Protein AF-A0A2T1CZD1-F1 (afdb_monomer)

Mean predicted aligned error: 11.48 Å

Radius of gyration: 20.84 Å; Cα contacts (8 Å, |Δi|>4): 31; chains: 1; bounding box: 42×33×75 Å

Secondary structure (DSSP, 8-state):
----------------TTTGGG----TT--HHHHHHHHHHHHHHHHTT-S-HHHHHHHHHHHHHHHHHHHHHHHHHHHHHHHHHHHHHTS----

Solvent-accessible surface area (backbone atoms only — not comparable to full-atom values): 5945 Å² total; per-residue (Å²): 138,90,80,77,81,76,84,71,73,83,69,84,75,78,76,61,91,75,70,38,82,76,71,82,74,61,93,87,64,49,67,71,59,50,51,53,51,38,53,51,46,50,54,47,57,76,67,64,79,57,55,73,69,54,45,52,53,46,49,53,52,40,52,55,48,50,43,53,48,50,31,50,50,55,53,52,48,54,53,51,51,53,53,51,53,60,65,69,67,60,78,80,88,126

Structure (mmCIF, N/CA/C/O backbone):
data_AF-A0A2T1CZD1-F1
#
_entry.id   AF-A0A2T1CZD1-F1
#
loop_
_atom_site.group_PDB
_atom_site.id
_atom_site.type_symbol
_atom_site.label_atom_id
_atom_site.label_alt_id
_atom_site.label_comp_id
_atom_site.label_asym_id
_atom_site.label_entity_id
_a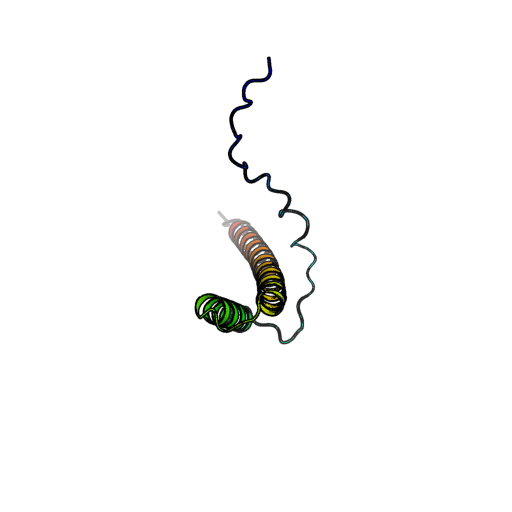tom_site.label_seq_id
_atom_site.pdbx_PDB_ins_code
_atom_site.Cartn_x
_atom_site.Cartn_y
_atom_site.Cartn_z
_atom_site.occupancy
_atom_site.B_iso_or_equiv
_atom_site.auth_seq_id
_atom_site.auth_comp_id
_atom_site.auth_asym_id
_atom_site.auth_atom_id
_atom_site.pdbx_PDB_model_num
ATOM 1 N N . MET A 1 1 ? 30.795 16.266 36.081 1.00 39.38 1 MET A N 1
ATOM 2 C CA . MET A 1 1 ? 30.183 17.278 35.198 1.00 39.38 1 MET A CA 1
ATOM 3 C C . MET A 1 1 ? 29.906 16.581 33.887 1.00 39.38 1 MET A C 1
ATOM 5 O O . MET A 1 1 ? 30.855 16.132 33.265 1.00 39.38 1 MET A O 1
ATOM 9 N N . ASN A 1 2 ? 28.631 16.385 33.566 1.00 45.25 2 ASN A N 1
ATOM 10 C CA . ASN A 1 2 ? 28.176 15.762 32.330 1.00 45.25 2 ASN A CA 1
ATOM 11 C C . ASN A 1 2 ? 27.517 16.871 31.505 1.00 45.25 2 ASN A C 1
ATOM 13 O O . ASN A 1 2 ? 26.550 17.457 31.988 1.00 45.25 2 ASN A O 1
ATOM 17 N N . TYR A 1 3 ? 28.070 17.194 30.339 1.00 47.50 3 TYR A N 1
ATOM 18 C CA . TYR A 1 3 ? 27.455 18.099 29.372 1.00 47.50 3 TYR A CA 1
ATOM 19 C C . TYR A 1 3 ? 27.673 17.539 27.967 1.00 47.50 3 TYR A C 1
ATOM 21 O O . TYR A 1 3 ? 28.783 17.571 27.449 1.00 47.50 3 TYR A O 1
ATOM 29 N N . SER A 1 4 ? 26.559 17.035 27.436 1.00 49.34 4 SER A N 1
ATOM 30 C CA . SER A 1 4 ? 26.111 17.102 26.047 1.00 49.34 4 SER A CA 1
ATOM 31 C C . SER A 1 4 ? 27.057 16.598 24.961 1.00 49.34 4 SER A C 1
ATOM 33 O O . SER A 1 4 ? 27.824 17.365 24.382 1.00 49.34 4 SER A O 1
ATOM 35 N N . ASP A 1 5 ? 26.854 15.334 24.589 1.00 56.06 5 ASP A N 1
ATOM 36 C CA . ASP A 1 5 ? 26.936 14.949 23.180 1.00 56.06 5 ASP A CA 1
ATOM 37 C C . ASP A 1 5 ? 25.930 15.795 22.371 1.00 56.06 5 ASP A C 1
ATOM 39 O O . ASP A 1 5 ? 24.796 15.997 22.831 1.00 56.06 5 ASP A O 1
ATOM 43 N N . PRO A 1 6 ? 26.301 16.321 21.191 1.00 53.31 6 PRO A N 1
ATOM 44 C CA . PRO A 1 6 ? 25.333 16.816 20.224 1.00 53.31 6 PRO A CA 1
ATOM 45 C C . PRO A 1 6 ? 24.393 15.669 19.851 1.00 53.31 6 PRO A C 1
ATOM 47 O O . PRO A 1 6 ? 24.847 14.552 19.629 1.00 53.31 6 PRO A O 1
ATOM 50 N N . ILE A 1 7 ? 23.089 15.939 19.784 1.00 51.06 7 ILE A N 1
ATOM 51 C CA . ILE A 1 7 ? 22.127 15.014 19.184 1.00 51.06 7 ILE A CA 1
ATOM 52 C C . ILE A 1 7 ? 22.587 14.820 17.737 1.00 51.06 7 ILE A C 1
ATOM 54 O O . ILE A 1 7 ? 22.403 15.707 16.906 1.00 51.06 7 ILE A O 1
ATOM 58 N N . GLU A 1 8 ? 23.263 13.706 17.471 1.00 44.44 8 GLU A N 1
ATOM 59 C CA . GLU A 1 8 ? 23.503 13.207 16.128 1.00 44.44 8 GLU A CA 1
ATOM 60 C C . GLU A 1 8 ? 22.105 13.043 15.522 1.00 44.44 8 GLU A C 1
ATOM 62 O O . GLU A 1 8 ? 21.287 12.273 16.034 1.00 44.44 8 GLU A O 1
ATOM 67 N N . GLU A 1 9 ? 21.768 13.861 14.516 1.00 43.44 9 GLU A N 1
ATOM 68 C CA . GLU A 1 9 ? 20.601 13.576 13.683 1.00 43.44 9 GLU A CA 1
ATOM 69 C C . GLU A 1 9 ? 20.702 12.103 13.288 1.00 43.44 9 GLU A C 1
ATOM 71 O O . GLU A 1 9 ? 21.808 11.664 12.953 1.00 43.44 9 GLU A O 1
ATOM 76 N N . PRO A 1 10 ? 19.614 11.317 13.356 1.00 41.47 10 PRO A N 1
ATOM 77 C CA . PRO A 1 10 ? 19.675 9.952 12.878 1.00 41.47 10 PRO A CA 1
ATOM 78 C C . PRO A 1 10 ? 20.066 10.026 11.405 1.00 41.47 10 PRO A C 1
ATOM 80 O O . PRO A 1 10 ? 19.257 10.365 10.542 1.00 41.47 10 PRO A O 1
ATOM 83 N N . THR A 1 11 ? 21.336 9.746 11.122 1.00 39.38 11 THR A N 1
ATOM 84 C CA . THR A 1 11 ? 21.756 9.403 9.778 1.00 39.38 11 THR A CA 1
ATOM 85 C C . THR A 1 11 ? 20.869 8.227 9.383 1.00 39.38 11 THR A C 1
ATOM 87 O O . THR A 1 11 ? 20.665 7.325 10.209 1.00 39.38 11 THR A O 1
ATOM 90 N N . PRO A 1 12 ? 20.271 8.219 8.180 1.00 44.94 12 PRO A N 1
ATOM 91 C CA . PRO A 1 12 ? 19.689 7.001 7.666 1.00 44.94 12 PRO A CA 1
ATOM 92 C C . PRO A 1 12 ? 20.882 6.082 7.417 1.00 44.94 12 PRO A C 1
ATOM 94 O O . PRO A 1 12 ? 21.466 6.049 6.340 1.00 44.94 12 PRO A O 1
ATOM 97 N N . ALA A 1 13 ? 21.326 5.394 8.467 1.00 39.31 13 ALA A N 1
ATOM 98 C CA . ALA A 1 13 ? 21.960 4.119 8.288 1.00 39.31 13 ALA A CA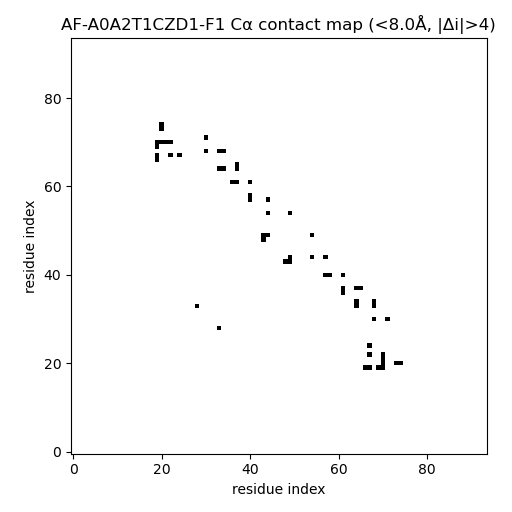 1
ATOM 99 C C . ALA A 1 13 ? 20.952 3.333 7.452 1.00 39.31 13 ALA A C 1
ATOM 101 O O . ALA A 1 13 ? 19.839 3.079 7.912 1.00 39.31 13 ALA A O 1
ATOM 102 N N . ASP A 1 14 ? 21.311 3.047 6.209 1.00 46.28 14 ASP A N 1
ATOM 103 C CA . ASP A 1 14 ? 20.666 2.027 5.406 1.00 46.28 14 ASP A CA 1
ATOM 104 C C . ASP A 1 14 ? 21.087 0.665 5.980 1.00 46.28 14 ASP A C 1
ATOM 106 O O . ASP A 1 14 ? 22.235 0.246 5.808 1.00 46.28 14 ASP A O 1
ATOM 110 N N . PRO A 1 15 ? 20.176 -0.057 6.655 1.00 41.84 15 PRO A N 1
ATOM 111 C CA . PRO A 1 15 ? 2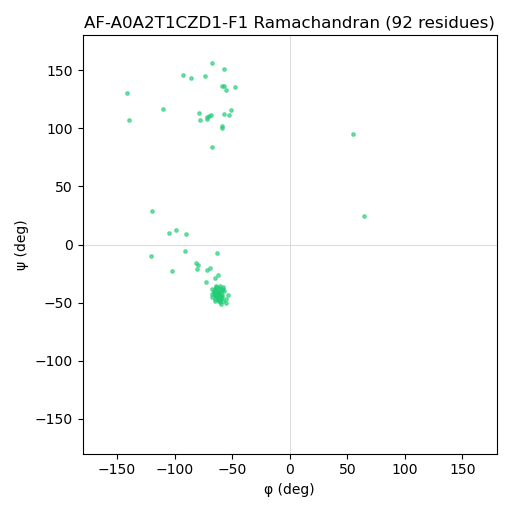0.181 -1.506 6.584 1.00 41.84 15 PRO A CA 1
ATOM 112 C C . PRO A 1 15 ? 18.853 -2.022 6.013 1.00 41.84 15 PRO A C 1
ATOM 114 O O . PRO A 1 15 ? 18.437 -3.124 6.348 1.00 41.84 15 PRO A O 1
ATOM 117 N N . VAL A 1 16 ? 18.166 -1.257 5.155 1.00 44.12 16 VAL A N 1
ATOM 118 C CA . VAL A 1 16 ? 17.023 -1.784 4.381 1.00 44.12 16 VAL A CA 1
ATOM 119 C C . VAL A 1 16 ? 17.479 -2.571 3.145 1.00 44.12 16 VAL A C 1
ATOM 121 O O . VAL A 1 16 ? 16.762 -3.457 2.693 1.00 44.12 16 VAL A O 1
ATOM 124 N N . SER A 1 17 ? 18.707 -2.369 2.648 1.00 48.31 17 SER A N 1
ATOM 125 C CA . SER A 1 17 ? 19.168 -2.964 1.380 1.00 48.31 17 SER A CA 1
ATOM 126 C C . SER A 1 17 ? 19.247 -4.497 1.325 1.00 48.31 17 SER A C 1
ATOM 128 O O . SER A 1 17 ? 19.497 -5.025 0.245 1.00 48.31 17 SER A O 1
ATOM 130 N N . SER A 1 18 ? 19.043 -5.230 2.427 1.00 46.53 18 SER A N 1
ATOM 131 C CA . SER A 1 18 ? 19.149 -6.699 2.415 1.00 46.53 18 SER A CA 1
ATOM 132 C C . SER A 1 18 ? 17.888 -7.467 2.813 1.00 46.53 18 SER A C 1
ATOM 134 O O . SER A 1 18 ? 17.876 -8.677 2.613 1.00 46.53 18 SER A O 1
ATOM 136 N N . GLU A 1 19 ? 16.834 -6.825 3.333 1.00 54.06 19 GLU A N 1
ATOM 137 C CA . GLU A 1 19 ? 15.649 -7.553 3.836 1.00 54.06 19 GLU A CA 1
ATOM 138 C C . GLU A 1 19 ? 14.454 -7.516 2.864 1.00 54.06 19 GLU A C 1
ATOM 140 O O . GLU A 1 19 ? 13.619 -8.418 2.865 1.00 54.06 19 GLU A O 1
ATOM 145 N N . THR A 1 20 ? 14.397 -6.532 1.960 1.00 56.91 20 THR A N 1
ATOM 146 C CA . THR A 1 20 ? 13.287 -6.376 1.002 1.00 56.91 20 THR A CA 1
ATOM 147 C C . THR A 1 20 ? 13.376 -7.319 -0.214 1.00 56.91 20 THR A C 1
ATOM 149 O O . THR A 1 20 ? 12.383 -7.555 -0.907 1.00 56.91 20 THR A O 1
ATOM 152 N N . ALA A 1 21 ? 14.553 -7.892 -0.491 1.00 59.84 21 ALA A N 1
ATOM 153 C CA . ALA A 1 21 ? 14.818 -8.662 -1.712 1.00 59.84 21 ALA A CA 1
ATOM 154 C C . ALA A 1 21 ? 14.123 -10.042 -1.769 1.00 59.84 21 ALA A C 1
ATOM 156 O O . ALA A 1 21 ? 13.885 -10.543 -2.865 1.00 59.84 21 ALA A O 1
ATOM 157 N N . ASP A 1 22 ? 13.740 -10.622 -0.625 1.00 68.88 22 ASP A N 1
ATOM 158 C CA . ASP A 1 22 ? 13.209 -11.998 -0.531 1.00 68.88 22 ASP A CA 1
ATOM 159 C C . ASP A 1 22 ? 11.684 -12.089 -0.311 1.00 68.88 22 ASP A C 1
ATOM 161 O O . ASP A 1 22 ? 11.136 -13.166 -0.058 1.00 68.88 22 ASP A O 1
ATOM 165 N N . ILE A 1 23 ? 10.952 -10.976 -0.425 1.00 85.81 23 ILE A N 1
ATOM 166 C CA . ILE A 1 23 ? 9.494 -10.982 -0.247 1.00 85.81 23 ILE A CA 1
ATOM 167 C C . ILE A 1 23 ? 8.816 -11.677 -1.438 1.00 85.81 23 ILE A C 1
ATOM 169 O O . ILE A 1 23 ? 8.740 -11.152 -2.553 1.00 85.81 23 ILE A O 1
ATOM 173 N N . VAL A 1 24 ? 8.260 -12.864 -1.185 1.00 87.19 24 VAL A N 1
ATOM 174 C CA . VAL A 1 24 ? 7.450 -13.609 -2.157 1.00 87.19 24 VAL A CA 1
ATOM 175 C C . VAL A 1 24 ? 6.040 -13.023 -2.205 1.00 87.19 24 VAL A C 1
ATOM 177 O O . VAL A 1 24 ? 5.272 -13.137 -1.251 1.00 87.19 24 VAL A O 1
ATOM 180 N N . LEU A 1 25 ? 5.681 -12.415 -3.339 1.00 92.12 25 LEU A N 1
ATOM 181 C CA . LEU A 1 25 ? 4.354 -11.830 -3.543 1.00 92.12 25 LEU A CA 1
ATOM 182 C C . LEU A 1 25 ? 3.337 -12.872 -4.049 1.00 92.12 25 LEU A C 1
ATOM 184 O O . LEU A 1 25 ? 3.691 -13.725 -4.870 1.00 92.12 25 LEU A O 1
ATOM 188 N N . PRO A 1 26 ? 2.064 -12.795 -3.617 1.00 90.00 26 PRO A N 1
ATOM 189 C CA . PRO A 1 26 ? 0.986 -13.621 -4.157 1.00 90.00 26 PRO A CA 1
ATOM 190 C C . PRO A 1 26 ? 0.809 -13.455 -5.673 1.00 90.00 26 PRO A C 1
ATOM 192 O O . PRO A 1 26 ? 1.017 -12.377 -6.222 1.00 90.00 26 PRO A O 1
ATOM 195 N N . ALA A 1 27 ? 0.323 -14.497 -6.353 1.00 88.75 27 ALA A N 1
ATOM 196 C CA . ALA A 1 27 ? 0.116 -14.467 -7.807 1.00 88.75 27 ALA A CA 1
ATOM 197 C C . ALA A 1 27 ? -0.914 -13.418 -8.273 1.00 88.75 27 ALA A C 1
ATOM 199 O O . ALA A 1 27 ? -0.858 -12.953 -9.406 1.00 88.75 27 ALA A O 1
ATOM 200 N N . ASN A 1 28 ? -1.865 -13.058 -7.411 1.00 91.88 28 ASN A N 1
ATOM 201 C CA . ASN A 1 28 ? -2.896 -12.051 -7.666 1.00 91.88 28 ASN A CA 1
ATOM 202 C C . ASN A 1 28 ? -2.556 -10.676 -7.063 1.00 91.88 28 ASN A C 1
ATOM 204 O O . ASN A 1 28 ? -3.443 -9.831 -6.947 1.00 91.88 28 ASN A O 1
ATOM 208 N N . TRP A 1 29 ? -1.316 -10.474 -6.619 1.00 96.06 29 TRP A N 1
ATOM 209 C CA . TRP A 1 29 ? -0.870 -9.208 -6.050 1.00 96.06 29 TRP A CA 1
ATOM 210 C C . TRP A 1 29 ? -0.700 -8.141 -7.139 1.00 96.06 29 TRP A C 1
ATOM 212 O O . TRP A 1 29 ? -0.288 -8.441 -8.260 1.00 96.06 29 TRP A O 1
ATOM 222 N N . SER A 1 30 ? -1.010 -6.888 -6.803 1.00 96.50 30 SER A N 1
ATOM 223 C CA . SER A 1 30 ? -0.929 -5.740 -7.708 1.00 96.50 30 SER A CA 1
ATOM 224 C C . SER A 1 30 ? -0.411 -4.518 -6.960 1.00 96.50 30 SER A C 1
ATOM 226 O O . SER A 1 30 ? -0.972 -4.153 -5.926 1.00 96.50 30 SER A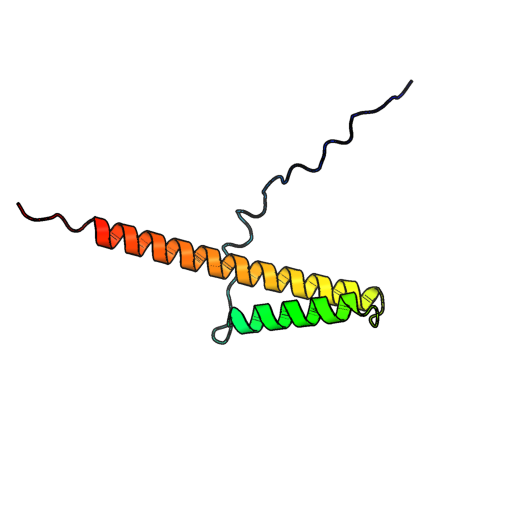 O 1
ATOM 228 N N . TYR A 1 31 ? 0.600 -3.858 -7.531 1.00 96.62 31 TYR A N 1
ATOM 229 C CA . TYR A 1 31 ? 1.191 -2.638 -6.980 1.00 96.62 31 TYR A CA 1
ATOM 230 C C . TYR A 1 31 ? 0.131 -1.553 -6.750 1.00 96.62 31 TYR A C 1
ATOM 232 O O . TYR A 1 31 ? -0.004 -1.052 -5.639 1.00 96.62 31 TYR A O 1
ATOM 240 N N . GLU A 1 32 ? -0.691 -1.268 -7.763 1.00 97.38 32 GLU A N 1
ATOM 241 C CA . GLU A 1 32 ? -1.727 -0.226 -7.693 1.00 97.38 32 GLU A CA 1
ATOM 242 C C . GLU A 1 32 ? -2.771 -0.513 -6.607 1.00 97.38 32 GLU A C 1
ATOM 244 O O . GLU A 1 32 ? -3.234 0.387 -5.907 1.00 97.38 32 GLU A O 1
ATOM 249 N N . THR A 1 33 ? -3.129 -1.788 -6.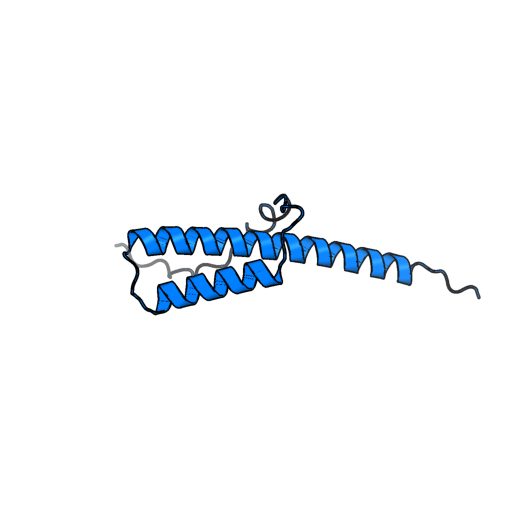426 1.00 97.75 33 THR A N 1
ATOM 250 C CA . THR A 1 33 ? -4.061 -2.188 -5.367 1.00 97.75 33 THR A CA 1
ATOM 251 C C . THR A 1 33 ? -3.435 -1.985 -3.993 1.00 97.75 33 THR A C 1
ATOM 253 O O . THR A 1 33 ? -4.072 -1.406 -3.118 1.00 97.75 33 THR A O 1
ATOM 256 N N . THR A 1 34 ? -2.182 -2.401 -3.810 1.00 97.69 34 THR A N 1
ATOM 257 C CA . THR A 1 34 ? -1.469 -2.245 -2.539 1.00 97.69 34 THR A CA 1
ATOM 258 C C . THR A 1 34 ? -1.235 -0.779 -2.179 1.00 97.69 34 THR A C 1
ATOM 260 O O . THR A 1 34 ? -1.410 -0.414 -1.018 1.00 97.69 34 THR A O 1
ATOM 263 N N . VAL A 1 35 ? -0.929 0.082 -3.154 1.00 97.88 35 VAL A N 1
ATOM 264 C CA . VAL A 1 35 ? -0.843 1.537 -2.945 1.00 97.88 35 VAL A CA 1
ATOM 265 C C . VAL A 1 35 ? -2.187 2.103 -2.485 1.00 97.88 35 VAL A C 1
ATOM 267 O O . VAL A 1 35 ? -2.235 2.798 -1.474 1.00 97.88 35 VAL A O 1
ATOM 270 N N . SER A 1 36 ? -3.290 1.738 -3.144 1.00 98.06 36 SER A N 1
ATOM 271 C CA . SER A 1 36 ? -4.630 2.190 -2.743 1.00 98.06 36 SER A CA 1
ATOM 272 C C . SER A 1 36 ? -5.012 1.743 -1.321 1.00 98.06 36 SER A C 1
ATOM 274 O O . SER A 1 36 ? -5.649 2.487 -0.567 1.00 98.06 36 SER A O 1
ATOM 276 N N . GLU A 1 37 ? -4.594 0.543 -0.909 1.00 97.25 37 GLU A N 1
ATOM 277 C CA . GLU A 1 37 ? -4.774 0.062 0.465 1.00 97.25 37 GLU A CA 1
ATOM 278 C C . GLU A 1 37 ? -3.953 0.884 1.474 1.00 97.25 37 GLU A C 1
ATOM 280 O O . GLU A 1 37 ? -4.474 1.235 2.533 1.00 97.25 37 GLU A O 1
ATOM 285 N N . ILE A 1 38 ? -2.704 1.241 1.146 1.00 97.69 38 ILE A N 1
ATOM 286 C CA . ILE A 1 38 ? -1.863 2.112 1.987 1.00 97.69 38 ILE A CA 1
ATOM 287 C C . ILE A 1 38 ? -2.505 3.496 2.139 1.00 97.69 38 ILE A C 1
ATOM 289 O O . ILE A 1 38 ? -2.631 3.993 3.257 1.00 97.69 38 ILE A O 1
ATOM 293 N N . GLU A 1 39 ? -2.963 4.107 1.046 1.00 97.69 39 GLU A N 1
ATOM 294 C CA . GLU A 1 39 ? -3.652 5.405 1.078 1.00 97.69 39 GLU A CA 1
ATOM 295 C C . GLU A 1 39 ? -4.913 5.355 1.949 1.00 97.69 39 GLU A C 1
ATOM 297 O O . GLU A 1 39 ? -5.205 6.289 2.699 1.00 97.69 39 GLU A O 1
ATOM 302 N N . THR A 1 40 ? -5.658 4.250 1.888 1.00 97.19 40 THR A N 1
ATOM 303 C CA . THR A 1 40 ? -6.839 4.032 2.731 1.00 97.19 40 THR A CA 1
ATOM 304 C C . THR A 1 40 ? -6.462 3.986 4.211 1.00 97.19 40 THR A C 1
ATOM 306 O O . THR A 1 40 ? -7.131 4.619 5.029 1.00 97.19 40 THR A O 1
ATOM 309 N N . ILE A 1 41 ? -5.385 3.277 4.558 1.00 96.38 41 ILE A N 1
ATOM 310 C CA . ILE A 1 41 ? -4.872 3.206 5.931 1.00 96.38 41 ILE A CA 1
ATOM 311 C C . ILE A 1 41 ? -4.464 4.596 6.432 1.00 96.38 41 ILE A C 1
ATOM 313 O O . ILE A 1 41 ? -4.882 5.001 7.516 1.00 96.38 41 ILE A O 1
ATOM 317 N N . ILE A 1 42 ? -3.697 5.348 5.637 1.00 95.88 42 ILE A N 1
ATOM 318 C CA . ILE A 1 42 ? -3.247 6.699 6.003 1.00 95.88 42 ILE A CA 1
ATOM 319 C C . ILE A 1 42 ? -4.451 7.603 6.272 1.00 95.88 42 ILE A C 1
ATOM 321 O O . ILE A 1 42 ? -4.531 8.210 7.338 1.00 95.88 42 ILE A O 1
ATOM 325 N N . ASN A 1 43 ? -5.439 7.612 5.373 1.00 96.38 4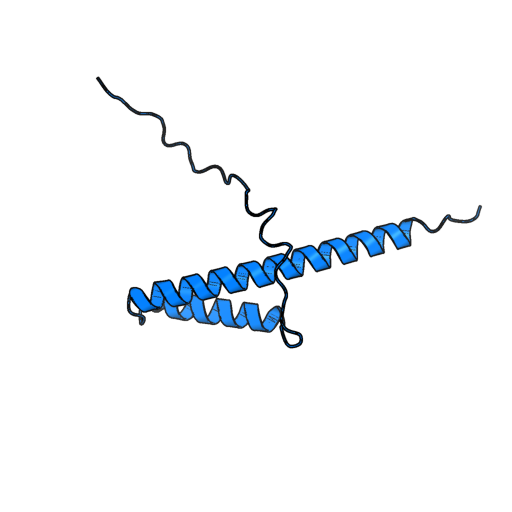3 ASN A N 1
ATOM 326 C CA . ASN A 1 43 ? -6.661 8.394 5.561 1.00 96.38 43 ASN A CA 1
ATOM 327 C C . ASN A 1 43 ? -7.406 8.026 6.857 1.00 96.38 43 ASN A C 1
ATOM 329 O O . ASN A 1 43 ? -7.961 8.902 7.518 1.00 96.38 43 ASN A O 1
ATOM 333 N N . GLN A 1 44 ? -7.447 6.746 7.240 1.00 94.88 44 GLN A N 1
ATOM 334 C CA . GLN A 1 44 ? -8.090 6.322 8.491 1.00 94.88 44 GLN A CA 1
ATOM 335 C C . GLN A 1 44 ? -7.335 6.823 9.725 1.00 94.88 44 GLN A C 1
ATOM 337 O O . GLN A 1 44 ? -7.962 7.308 10.668 1.00 94.88 44 GLN A O 1
ATOM 342 N N . ILE A 1 45 ? -6.002 6.746 9.706 1.00 95.00 45 ILE A N 1
ATOM 343 C CA . ILE A 1 45 ? -5.150 7.244 10.791 1.00 95.00 45 ILE A CA 1
ATOM 344 C C . ILE A 1 45 ? -5.299 8.766 10.927 1.00 95.00 45 ILE A C 1
ATOM 346 O O . ILE A 1 45 ? -5.501 9.267 12.032 1.00 95.00 45 ILE A O 1
ATOM 350 N N . GLU A 1 46 ? -5.278 9.504 9.816 1.00 96.00 46 GLU A N 1
ATOM 351 C CA . GLU A 1 46 ? -5.385 10.971 9.802 1.00 96.00 46 GLU A CA 1
ATOM 352 C C . GLU A 1 46 ? -6.735 11.492 10.306 1.00 96.00 46 GLU A C 1
ATOM 354 O O . GLU A 1 46 ? -6.808 12.581 10.878 1.00 96.00 46 GLU A O 1
ATOM 359 N N . ARG A 1 47 ? -7.811 10.712 10.147 1.00 96.31 47 ARG A N 1
ATOM 360 C CA . ARG A 1 47 ? -9.133 11.053 10.695 1.00 96.31 47 ARG A CA 1
ATOM 361 C C . ARG A 1 47 ? -9.184 10.980 12.221 1.00 96.31 47 ARG A C 1
ATOM 363 O O . ARG A 1 47 ? -10.080 11.578 12.812 1.00 96.31 47 ARG A O 1
ATOM 370 N N . GLY A 1 48 ? -8.257 10.259 12.856 1.00 94.31 48 GLY A N 1
ATOM 371 C CA . GLY A 1 48 ? -8.208 10.109 14.313 1.00 94.31 48 GLY A CA 1
ATOM 372 C C . GLY A 1 48 ? -9.412 9.364 14.901 1.00 94.31 48 GLY A C 1
ATOM 373 O O . GLY A 1 48 ? -9.757 9.575 16.060 1.00 94.31 48 GLY A O 1
ATOM 374 N N . GLU A 1 49 ? -10.080 8.529 14.099 1.00 90.62 49 GLU A N 1
ATOM 375 C CA . GLU A 1 49 ? -11.278 7.765 14.493 1.00 90.62 49 GLU A CA 1
ATOM 376 C C . GLU A 1 49 ? -10.939 6.369 15.051 1.00 90.62 49 GLU A C 1
ATOM 378 O O . GLU A 1 49 ? -11.831 5.659 15.514 1.00 90.62 49 GLU A O 1
ATOM 383 N N . LEU A 1 50 ? -9.664 5.977 15.001 1.00 94.75 50 LEU A N 1
ATOM 384 C CA . LEU A 1 50 ? -9.151 4.691 15.468 1.00 94.75 50 LEU A CA 1
ATOM 385 C C . LEU A 1 50 ? -8.664 4.784 16.918 1.00 94.75 50 LEU A C 1
ATOM 387 O O . LEU A 1 50 ? -8.104 5.806 17.322 1.00 94.75 50 LEU A O 1
ATOM 391 N N . ASP A 1 51 ? -8.824 3.702 17.684 1.00 96.62 51 ASP A N 1
ATOM 392 C CA . ASP A 1 51 ? -8.134 3.588 18.968 1.00 96.62 51 ASP A CA 1
ATOM 393 C C . ASP A 1 51 ? -6.622 3.449 18.730 1.00 96.62 51 ASP A C 1
ATOM 395 O O . ASP A 1 51 ? -6.168 3.001 17.677 1.00 96.62 51 ASP A O 1
ATOM 399 N N . LEU A 1 52 ? -5.814 3.819 19.719 1.00 94.38 52 LEU A N 1
ATOM 400 C CA . LEU A 1 52 ? -4.360 3.797 19.613 1.00 94.38 52 LEU A CA 1
ATOM 401 C C . LEU A 1 52 ? -3.827 2.395 19.275 1.00 94.38 52 LEU A C 1
ATOM 403 O O . LEU A 1 52 ? -2.866 2.278 18.519 1.00 94.38 52 LEU A O 1
ATOM 407 N N . ALA A 1 53 ? -4.449 1.339 19.810 1.00 95.62 53 ALA A N 1
ATOM 408 C CA . ALA A 1 53 ? -4.101 -0.039 19.466 1.00 95.62 53 ALA A CA 1
ATOM 409 C C . ALA A 1 53 ? -4.328 -0.320 17.969 1.00 95.62 53 ALA A C 1
ATOM 411 O O . ALA A 1 53 ? -3.417 -0.800 17.294 1.00 95.62 53 ALA A O 1
ATOM 412 N N . ASP A 1 54 ? -5.485 0.081 17.439 1.00 96.25 54 ASP A N 1
ATOM 413 C CA . ASP A 1 54 ? -5.833 -0.084 16.026 1.00 96.25 54 ASP A CA 1
ATOM 414 C C . ASP A 1 54 ? -4.899 0.733 15.118 1.00 96.25 54 ASP A C 1
ATOM 416 O O . ASP A 1 54 ? -4.518 0.276 14.043 1.00 96.25 54 ASP A O 1
ATOM 420 N N . VAL A 1 55 ? -4.467 1.924 15.554 1.00 96.31 55 VAL A N 1
ATOM 421 C CA . VAL A 1 55 ? -3.475 2.730 14.820 1.00 96.31 55 VAL A CA 1
ATOM 422 C C . VAL A 1 55 ? -2.167 1.960 14.641 1.00 96.31 55 VAL A C 1
ATOM 424 O O . VAL A 1 55 ? -1.610 1.971 13.544 1.00 96.31 55 VAL A O 1
ATOM 427 N N . PHE A 1 56 ? -1.676 1.270 15.676 1.00 96.56 56 PHE A N 1
ATOM 428 C CA . PHE A 1 56 ? -0.453 0.470 15.562 1.00 96.56 56 PHE A CA 1
ATOM 429 C C . PHE A 1 56 ? -0.622 -0.720 14.616 1.00 96.56 56 PHE A C 1
ATOM 431 O O . PHE A 1 56 ? 0.284 -0.994 13.827 1.00 96.56 56 PHE A O 1
ATOM 438 N N . GLU A 1 57 ? -1.769 -1.400 14.656 1.00 96.56 57 GLU A N 1
ATOM 439 C CA . GLU A 1 57 ? -2.067 -2.506 13.740 1.00 96.56 57 GLU A CA 1
ATOM 440 C C . GLU A 1 57 ? -2.111 -2.032 12.283 1.00 96.56 57 GLU A C 1
ATOM 442 O O . GLU A 1 57 ? -1.466 -2.618 11.408 1.00 96.56 57 GLU A O 1
ATOM 447 N N . GLN A 1 58 ? -2.807 -0.923 12.028 1.00 96.62 58 GLN A N 1
ATOM 448 C CA . GLN A 1 58 ? -2.906 -0.341 10.694 1.00 96.62 58 GLN A CA 1
ATOM 449 C C . GLN A 1 58 ? -1.554 0.163 10.192 1.00 96.62 58 GLN A C 1
ATOM 451 O O . GLN A 1 58 ? -1.176 -0.098 9.050 1.00 96.62 58 GLN A O 1
ATOM 456 N N . PHE A 1 59 ? -0.776 0.820 11.052 1.00 94.94 59 PHE A N 1
ATOM 457 C CA . PHE A 1 59 ? 0.562 1.281 10.702 1.00 94.94 59 PHE A CA 1
ATOM 458 C C . PHE A 1 59 ? 1.494 0.112 10.357 1.00 94.94 59 PHE A C 1
ATOM 460 O O . PHE A 1 59 ? 2.176 0.154 9.335 1.00 94.94 59 PHE A O 1
ATOM 467 N N . ALA A 1 60 ? 1.484 -0.966 11.149 1.00 95.69 60 ALA A N 1
ATOM 468 C CA . ALA A 1 60 ? 2.253 -2.172 10.848 1.00 95.69 60 ALA A CA 1
ATOM 469 C C . ALA A 1 60 ? 1.838 -2.794 9.503 1.00 95.69 60 ALA A C 1
ATOM 471 O O . ALA A 1 60 ? 2.701 -3.181 8.712 1.00 95.69 60 ALA A O 1
ATOM 472 N N . SER A 1 61 ? 0.533 -2.829 9.204 1.00 95.50 61 SER A N 1
ATOM 473 C CA . SER A 1 61 ? 0.029 -3.285 7.904 1.00 95.50 61 SER A CA 1
ATOM 474 C C . SER A 1 61 ? 0.529 -2.408 6.751 1.00 95.50 61 SER A C 1
ATOM 476 O O . SER A 1 61 ? 0.992 -2.934 5.739 1.00 95.50 61 SER A O 1
ATOM 478 N N . ALA A 1 62 ? 0.497 -1.081 6.901 1.00 95.88 62 ALA A N 1
ATOM 479 C CA . ALA A 1 62 ? 1.008 -0.158 5.890 1.00 95.88 62 ALA A CA 1
ATOM 480 C C . ALA A 1 62 ? 2.517 -0.330 5.654 1.00 95.88 62 ALA A C 1
ATOM 482 O O . ALA A 1 62 ? 2.950 -0.347 4.504 1.00 95.88 62 ALA A O 1
ATOM 483 N N . VAL A 1 63 ? 3.313 -0.519 6.713 1.00 95.81 63 VAL A N 1
ATOM 484 C CA . VAL A 1 63 ? 4.762 -0.770 6.601 1.00 95.81 63 VAL A CA 1
ATOM 485 C C . VAL A 1 63 ? 5.046 -2.059 5.832 1.00 95.81 63 VAL A C 1
ATOM 487 O O . VAL A 1 63 ? 5.890 -2.063 4.937 1.00 95.81 63 VAL A O 1
ATOM 490 N N . GLU A 1 64 ? 4.327 -3.141 6.126 1.00 94.81 64 GLU A N 1
ATOM 491 C CA . GLU A 1 64 ? 4.490 -4.407 5.403 1.00 94.81 64 GLU A CA 1
ATOM 492 C C . GLU A 1 64 ? 4.152 -4.255 3.912 1.00 94.81 64 GLU A C 1
ATOM 494 O O . GLU A 1 64 ? 4.881 -4.718 3.036 1.00 94.81 64 GLU A O 1
ATOM 499 N N . ARG A 1 65 ? 3.081 -3.523 3.603 1.00 96.62 65 ARG A N 1
ATOM 500 C CA . ARG A 1 65 ? 2.683 -3.215 2.224 1.00 96.62 65 ARG A CA 1
ATOM 501 C C . ARG A 1 65 ? 3.714 -2.348 1.499 1.00 96.62 65 ARG A C 1
ATOM 503 O O . ARG A 1 65 ? 4.003 -2.599 0.333 1.00 96.62 65 ARG A O 1
ATOM 510 N N . LEU A 1 66 ? 4.317 -1.373 2.179 1.00 95.75 66 LEU A N 1
ATOM 511 C CA . LEU A 1 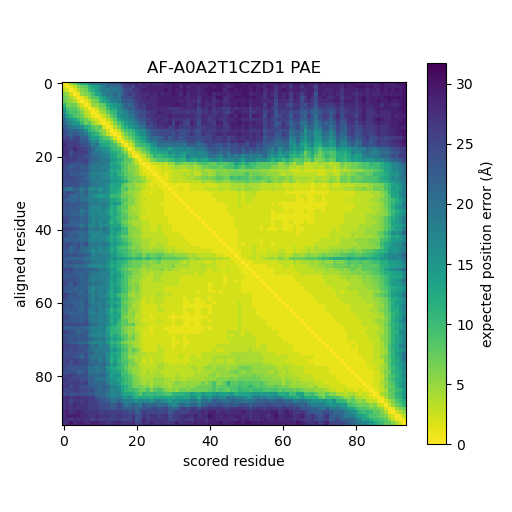66 ? 5.398 -0.560 1.615 1.00 95.75 66 LEU A CA 1
ATOM 512 C C . LEU A 1 66 ? 6.626 -1.410 1.273 1.00 95.75 66 LEU A C 1
ATOM 514 O O . LEU A 1 66 ? 7.194 -1.242 0.196 1.00 95.75 66 LEU A O 1
ATOM 518 N N . ARG A 1 67 ? 6.986 -2.374 2.128 1.00 94.88 67 ARG A N 1
ATOM 519 C CA . ARG A 1 67 ? 8.069 -3.328 1.839 1.00 94.88 67 ARG A CA 1
ATOM 520 C C . ARG A 1 67 ? 7.759 -4.196 0.621 1.00 94.88 67 ARG A C 1
ATOM 522 O O . ARG A 1 67 ? 8.629 -4.411 -0.217 1.00 94.88 67 ARG A O 1
ATOM 529 N N . GLN A 1 68 ? 6.515 -4.654 0.470 1.00 94.88 68 GLN A N 1
ATOM 530 C CA . GLN A 1 68 ? 6.082 -5.381 -0.731 1.00 94.88 68 GLN A CA 1
ATOM 531 C C . GLN A 1 68 ? 6.237 -4.529 -1.999 1.00 94.88 68 GLN A C 1
ATOM 533 O O . GLN A 1 68 ? 6.753 -5.015 -3.009 1.00 94.88 68 GLN A O 1
ATOM 538 N N . CYS A 1 69 ? 5.830 -3.258 -1.938 1.00 96.00 69 CYS A N 1
ATOM 539 C CA . CYS A 1 69 ? 5.997 -2.300 -3.028 1.00 96.00 69 CYS A CA 1
ATOM 540 C C . CYS A 1 69 ? 7.474 -2.093 -3.387 1.00 96.00 69 CYS A C 1
ATOM 542 O O . CYS A 1 69 ? 7.828 -2.173 -4.561 1.00 96.00 69 CYS A O 1
ATOM 544 N N . GLU A 1 70 ? 8.338 -1.871 -2.397 1.00 94.31 70 GLU A N 1
ATOM 545 C CA . GLU A 1 70 ? 9.779 -1.709 -2.606 1.00 94.31 70 GLU A CA 1
ATOM 546 C C . GLU A 1 70 ? 10.394 -2.968 -3.236 1.00 94.31 70 GLU A C 1
ATOM 548 O O . GLU A 1 70 ? 11.024 -2.873 -4.287 1.00 94.31 70 GLU A O 1
ATOM 553 N N . SER A 1 71 ? 10.113 -4.159 -2.690 1.00 92.56 71 SER A N 1
ATOM 554 C CA . SER A 1 71 ? 10.577 -5.441 -3.247 1.00 92.56 71 SER A CA 1
ATOM 555 C C . SER A 1 71 ? 10.205 -5.609 -4.720 1.00 92.56 71 SER A C 1
ATOM 557 O O . SER A 1 71 ? 10.996 -6.084 -5.541 1.00 92.56 71 SER A O 1
ATOM 559 N N . PHE A 1 72 ? 8.970 -5.244 -5.068 1.00 94.25 72 PHE A N 1
ATOM 560 C CA . PHE A 1 72 ? 8.490 -5.306 -6.440 1.00 94.25 72 PHE A CA 1
ATOM 561 C C . PHE A 1 72 ? 9.254 -4.340 -7.347 1.00 94.25 72 PHE A C 1
ATOM 563 O O . PHE A 1 72 ? 9.731 -4.752 -8.405 1.00 94.25 72 PHE A O 1
ATOM 570 N N . LEU A 1 73 ? 9.398 -3.079 -6.933 1.00 95.06 73 LEU A N 1
ATOM 571 C CA . LEU A 1 73 ? 10.091 -2.058 -7.716 1.00 95.06 73 LEU A CA 1
ATOM 572 C C . LEU A 1 73 ? 11.566 -2.405 -7.924 1.00 95.06 73 LEU A C 1
ATOM 574 O O . LEU A 1 73 ? 12.050 -2.292 -9.047 1.00 95.06 73 LEU A O 1
ATOM 578 N N . THR A 1 74 ? 12.257 -2.908 -6.898 1.00 91.69 74 THR A N 1
ATOM 579 C CA . THR A 1 74 ? 13.650 -3.362 -7.015 1.00 91.69 74 THR A CA 1
ATOM 580 C C . THR A 1 74 ? 13.793 -4.474 -8.054 1.00 91.69 74 THR A C 1
ATOM 582 O O . THR A 1 74 ? 14.681 -4.415 -8.902 1.00 91.69 74 THR A O 1
ATOM 585 N N . ARG A 1 75 ? 12.897 -5.471 -8.048 1.00 90.44 75 ARG A N 1
ATOM 586 C CA . ARG A 1 75 ? 12.919 -6.553 -9.048 1.00 90.44 75 ARG A CA 1
ATOM 587 C C . ARG A 1 75 ? 12.643 -6.047 -10.461 1.00 90.44 75 ARG A C 1
ATOM 589 O O . ARG A 1 75 ? 13.301 -6.486 -11.400 1.00 90.44 75 ARG A O 1
ATOM 596 N N . GLN A 1 76 ? 11.698 -5.121 -10.620 1.00 92.56 76 GLN A N 1
ATOM 597 C CA . GLN A 1 76 ? 11.402 -4.535 -11.928 1.00 92.56 76 GLN A CA 1
ATOM 598 C C . GLN A 1 76 ? 12.554 -3.673 -12.446 1.00 92.56 76 GLN A C 1
ATOM 600 O O . GLN A 1 76 ? 12.866 -3.735 -13.631 1.00 92.56 76 GLN A O 1
ATOM 605 N N . GLN A 1 77 ? 13.222 -2.921 -11.569 1.00 92.25 77 GLN A N 1
ATOM 606 C CA . GLN A 1 77 ? 14.413 -2.155 -11.928 1.00 92.25 77 GLN A CA 1
ATOM 607 C C . GLN A 1 77 ? 15.516 -3.074 -12.459 1.00 92.25 77 GLN A C 1
ATOM 609 O O . GLN A 1 77 ? 15.980 -2.871 -13.574 1.00 92.25 77 GLN A O 1
ATOM 614 N N . GLN A 1 78 ? 15.849 -4.143 -11.727 1.00 91.25 78 GLN A N 1
ATOM 615 C CA . GLN A 1 78 ? 16.842 -5.132 -12.166 1.00 91.25 78 GLN A CA 1
ATOM 616 C C . GLN A 1 78 ? 16.484 -5.758 -13.520 1.00 91.25 78 GLN A C 1
ATOM 618 O O . GLN A 1 78 ? 17.351 -5.966 -14.366 1.00 91.25 78 GLN A O 1
ATOM 623 N N . GLN A 1 79 ? 15.201 -6.056 -13.745 1.00 89.94 79 GLN A N 1
ATOM 624 C CA . GLN A 1 79 ? 14.741 -6.594 -15.021 1.00 89.94 79 GLN A CA 1
ATOM 625 C C . GLN A 1 79 ? 14.920 -5.584 -16.162 1.00 89.94 79 GLN A C 1
ATOM 627 O O . GLN A 1 79 ? 15.345 -5.966 -17.251 1.00 89.94 79 GLN A O 1
ATOM 632 N N . VAL A 1 80 ? 14.600 -4.309 -15.932 1.00 93.38 80 VAL A N 1
ATOM 633 C CA . VAL A 1 80 ? 14.802 -3.240 -16.918 1.00 93.38 80 VAL A CA 1
ATOM 634 C C . VAL A 1 80 ? 16.288 -3.039 -17.210 1.00 93.38 80 VAL A C 1
ATOM 636 O O . VAL A 1 80 ? 16.649 -2.953 -18.382 1.00 93.38 80 VAL A O 1
ATOM 639 N N . ASP A 1 81 ? 17.142 -3.041 -16.189 1.00 91.44 81 ASP A N 1
ATOM 640 C CA . ASP A 1 81 ? 18.592 -2.900 -16.347 1.00 91.44 81 ASP A CA 1
ATOM 641 C C . ASP A 1 81 ? 19.164 -4.027 -17.226 1.00 91.44 81 ASP A C 1
ATOM 643 O O . ASP A 1 81 ? 19.847 -3.751 -18.211 1.00 91.44 81 ASP A O 1
ATOM 647 N N . LEU A 1 82 ? 18.782 -5.286 -16.974 1.00 92.12 82 LEU A N 1
ATOM 648 C CA . LEU A 1 82 ? 19.182 -6.433 -17.805 1.00 92.12 82 LEU A CA 1
ATOM 649 C C . LEU A 1 82 ? 18.698 -6.324 -19.259 1.00 92.12 82 LEU A C 1
ATOM 651 O O . LEU A 1 82 ? 19.408 -6.712 -20.191 1.00 92.12 82 LEU A O 1
ATOM 655 N N . LEU A 1 83 ? 17.481 -5.818 -19.476 1.00 90.88 83 LEU A N 1
ATOM 656 C CA . LEU A 1 83 ? 16.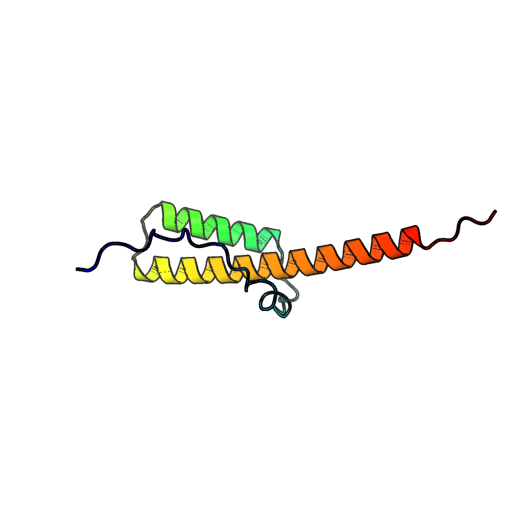954 -5.600 -20.825 1.00 90.88 83 LEU A CA 1
ATOM 657 C C . LEU A 1 83 ? 17.753 -4.522 -21.563 1.00 90.88 83 LEU A C 1
ATOM 659 O O . LEU A 1 83 ? 18.035 -4.687 -22.747 1.00 90.88 83 LEU A O 1
ATOM 663 N N . ILE A 1 84 ? 18.139 -3.448 -20.872 1.00 90.56 84 ILE A N 1
ATOM 664 C CA . ILE A 1 84 ? 18.980 -2.387 -21.434 1.00 90.56 84 ILE A CA 1
ATOM 665 C C . ILE A 1 84 ? 20.367 -2.936 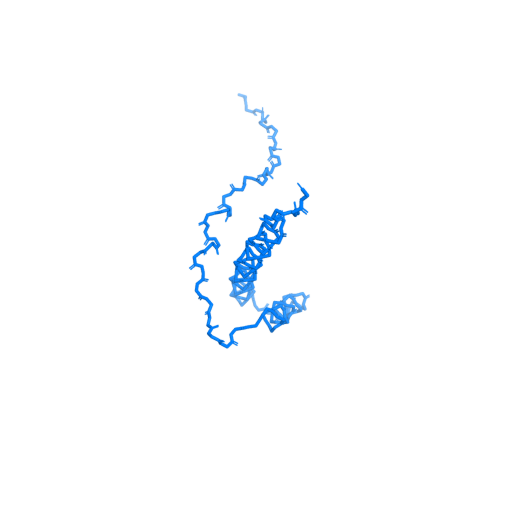-21.778 1.00 90.56 84 ILE A C 1
ATOM 667 O O . ILE A 1 84 ? 20.832 -2.714 -22.893 1.00 90.56 84 ILE A O 1
ATOM 671 N N . GLU A 1 85 ? 20.998 -3.689 -20.872 1.00 88.44 85 GLU A N 1
ATOM 672 C CA . GLU A 1 85 ? 22.285 -4.349 -21.130 1.00 88.44 85 GLU A CA 1
ATOM 673 C C . GLU A 1 85 ? 22.210 -5.243 -22.373 1.00 88.44 85 GLU A C 1
ATOM 675 O O . GLU A 1 85 ? 23.036 -5.115 -23.271 1.00 88.44 85 GLU A O 1
ATOM 680 N N . THR A 1 86 ? 21.167 -6.071 -22.485 1.00 83.31 86 THR A N 1
ATOM 681 C CA . THR A 1 86 ? 20.982 -6.985 -23.626 1.00 83.31 86 THR A CA 1
ATOM 682 C C . THR A 1 86 ? 20.787 -6.245 -24.955 1.00 83.31 86 THR A C 1
ATOM 684 O O . THR A 1 86 ? 21.256 -6.712 -25.988 1.00 83.31 86 THR A O 1
ATOM 687 N N . LEU A 1 87 ? 20.092 -5.102 -24.952 1.00 82.94 87 LEU A N 1
ATOM 688 C CA . LEU A 1 87 ? 19.884 -4.290 -26.158 1.00 82.94 87 LEU A CA 1
ATOM 689 C C . LEU A 1 87 ? 21.153 -3.547 -26.599 1.00 82.94 87 LEU A C 1
ATOM 691 O O . LEU A 1 87 ? 21.336 -3.310 -27.788 1.00 82.94 87 LEU A O 1
ATOM 695 N N . LEU A 1 88 ? 22.011 -3.153 -25.656 1.00 71.56 88 LEU A N 1
ATOM 696 C CA . LEU A 1 88 ? 23.256 -2.430 -25.939 1.00 71.56 88 LEU A CA 1
ATOM 697 C C . LEU A 1 88 ? 24.408 -3.351 -26.366 1.00 71.56 88 LEU A C 1
ATOM 699 O O . LEU A 1 88 ? 25.394 -2.861 -26.913 1.00 71.56 88 LEU A O 1
ATOM 703 N N . ASP A 1 89 ? 24.280 -4.659 -26.133 1.00 61.44 89 ASP A N 1
ATOM 704 C CA . ASP A 1 89 ? 25.277 -5.678 -26.483 1.00 61.44 89 ASP A CA 1
ATOM 705 C C . ASP A 1 89 ? 25.068 -6.271 -27.895 1.00 61.44 89 ASP A C 1
ATOM 707 O O . ASP A 1 89 ? 25.739 -7.235 -28.262 1.00 61.44 89 ASP A O 1
ATOM 711 N N . GLU A 1 90 ? 24.165 -5.711 -28.721 1.00 59.97 90 GLU A N 1
ATOM 712 C CA . GLU A 1 90 ? 24.157 -5.981 -30.168 1.00 59.97 90 GLU A CA 1
ATOM 713 C C . GLU A 1 90 ? 25.389 -5.314 -30.811 1.00 59.97 90 GLU A C 1
ATOM 715 O O . GLU A 1 90 ? 25.453 -4.083 -30.893 1.00 59.97 90 GLU A O 1
ATOM 720 N N . PRO A 1 91 ? 26.388 -6.079 -31.299 1.00 57.78 91 PRO A N 1
ATOM 721 C CA . PRO A 1 91 ? 27.496 -5.483 -32.023 1.00 57.78 91 PRO A CA 1
ATOM 722 C C . PRO A 1 91 ? 26.974 -4.953 -33.363 1.00 57.78 91 PRO A C 1
ATOM 724 O O . PRO A 1 91 ? 26.624 -5.735 -34.246 1.00 57.78 91 PRO A O 1
ATOM 727 N N . GLU A 1 92 ? 26.949 -3.629 -33.526 1.00 57.66 92 GLU A N 1
ATOM 728 C CA . GLU A 1 92 ? 26.794 -2.979 -34.833 1.00 57.66 92 GLU A CA 1
ATOM 729 C C . GLU A 1 92 ? 27.821 -3.580 -35.814 1.00 57.66 92 GLU A C 1
ATOM 731 O O . GLU A 1 92 ? 29.032 -3.451 -35.589 1.00 57.66 92 GLU A O 1
ATOM 736 N N . PRO A 1 93 ? 27.386 -4.274 -36.884 1.00 56.53 93 PRO A N 1
ATOM 737 C CA . PRO A 1 93 ? 28.306 -4.853 -37.842 1.00 56.53 93 PRO A CA 1
ATOM 738 C C . PRO A 1 93 ? 28.803 -3.744 -38.773 1.00 56.53 93 PRO A C 1
ATOM 740 O O . PRO A 1 93 ? 28.075 -3.305 -39.664 1.00 56.53 93 PRO A O 1
ATOM 743 N N . PHE A 1 94 ? 30.061 -3.333 -38.607 1.00 54.09 94 PHE A N 1
ATOM 744 C CA . PHE A 1 94 ? 30.804 -2.588 -39.627 1.00 54.09 94 PHE A CA 1
ATOM 745 C C . PHE A 1 94 ? 32.122 -3.285 -39.961 1.00 54.09 94 PHE A C 1
ATOM 747 O O . PHE A 1 94 ? 32.955 -3.468 -39.044 1.00 54.09 94 PHE A O 1
#

Sequence (94 aa):
MNYSDPIEEPTPADPVSSETADIVLPANWSYETTVSEIETIINQIERGELDLADVFEQFASAVERLRQCESFLTRQQQQVDLLIETLLDEPEPF

Nearest PDB structures (foldseek):
  6tmg-assembly1_q  TM=3.433E-01  e=1.866E+00  Toxoplasma gondii GT1

Foldseek 3Di:
DDDDDDPPDPDPPDPVVPPLQPDDDDPPDDLVVLVVLLVVLVVVVVVVPDDPVVNVVSVVSSVVSVSPNVNVVVVVVVVVVVVVVVVVPPPDDD

pLDDT: mean 80.76, std 20.59, range [39.31, 98.06]